Protein AF-A0AA90CR75-F1 (afdb_monomer_lite)

Foldseek 3Di:
DDDVVVVVVVVVVVVVVVVVVVVLQDKDKDKAKDFKKWWFFFPPAPCFQVNVLVLVCVLVVVVVWDWDCPVPVQKIKTKHFPDDDPFKTKMKIWMWGPDVDRDTIMIIIMIIIIGSDDNVPPDSDDDDVSVVVSQVVCVVVSGTHIDGDD

Structure (mmCIF, N/CA/C/O backbone):
data_AF-A0AA90CR75-F1
#
_entry.id   AF-A0AA90CR75-F1
#
loop_
_atom_site.group_PDB
_atom_site.id
_atom_site.type_symbol
_atom_site.label_atom_id
_atom_site.label_alt_id
_atom_site.label_comp_id
_atom_site.label_asym_id
_atom_site.label_entity_id
_atom_site.label_seq_id
_atom_site.pdbx_PDB_ins_code
_atom_site.Cartn_x
_atom_site.Cartn_y
_atom_site.Cartn_z
_atom_site.occupancy
_atom_site.B_iso_or_equiv
_atom_site.auth_seq_id
_atom_site.auth_comp_id
_atom_site.auth_asym_id
_atom_site.auth_atom_id
_atom_site.pdbx_PDB_model_num
ATOM 1 N N . MET A 1 1 ? 49.129 21.482 -39.270 1.00 52.12 1 MET A N 1
ATOM 2 C CA . MET A 1 1 ? 47.817 21.792 -38.671 1.00 52.12 1 MET A CA 1
ATOM 3 C C . MET A 1 1 ? 46.953 20.544 -38.793 1.00 52.12 1 MET A C 1
ATOM 5 O O . MET A 1 1 ? 46.278 20.472 -39.796 1.00 52.12 1 MET A O 1
ATOM 9 N N . ASP A 1 2 ? 47.030 19.538 -37.895 1.00 58.25 2 ASP A N 1
ATOM 10 C CA . ASP A 1 2 ? 45.968 18.493 -37.875 1.00 58.25 2 ASP A CA 1
ATOM 11 C C . ASP A 1 2 ? 45.982 17.419 -36.769 1.00 58.25 2 ASP A C 1
ATOM 13 O O . ASP A 1 2 ? 44.997 16.708 -36.607 1.00 58.25 2 ASP A O 1
ATOM 17 N N . THR A 1 3 ? 47.029 17.254 -35.962 1.00 54.31 3 THR A N 1
ATOM 18 C CA . THR A 1 3 ? 47.043 16.166 -34.958 1.00 54.31 3 THR A CA 1
ATOM 19 C C . THR A 1 3 ? 46.158 16.465 -33.743 1.00 54.31 3 THR A C 1
ATOM 21 O O . THR A 1 3 ? 45.405 15.600 -33.302 1.00 54.31 3 THR A O 1
ATOM 24 N N . THR A 1 4 ? 46.157 17.708 -33.250 1.00 56.41 4 THR A N 1
ATOM 25 C CA . THR A 1 4 ? 45.375 18.128 -32.070 1.00 56.41 4 THR A CA 1
ATOM 26 C C . THR A 1 4 ? 43.863 18.148 -32.331 1.00 56.41 4 THR A C 1
ATOM 28 O O . THR A 1 4 ? 43.081 17.751 -31.472 1.00 56.41 4 THR A O 1
ATOM 31 N N . LYS A 1 5 ? 43.428 18.543 -33.540 1.00 57.12 5 LYS A N 1
ATOM 32 C CA . LYS A 1 5 ? 42.005 18.504 -33.937 1.00 57.12 5 LYS A CA 1
ATOM 33 C C . LYS A 1 5 ? 41.486 17.069 -34.047 1.00 57.12 5 LYS A C 1
ATOM 35 O O . LYS A 1 5 ? 40.370 16.787 -33.613 1.00 57.12 5 LYS A O 1
ATOM 40 N N . ARG A 1 6 ? 42.304 16.159 -34.584 1.00 56.22 6 ARG A N 1
ATOM 41 C CA . ARG A 1 6 ? 41.964 14.737 -34.715 1.00 56.22 6 ARG A CA 1
ATOM 42 C C . ARG A 1 6 ? 41.882 14.052 -33.350 1.00 56.22 6 ARG A C 1
ATOM 44 O O . ARG A 1 6 ? 40.928 13.319 -33.116 1.00 56.22 6 ARG A O 1
ATOM 51 N N . LEU A 1 7 ? 42.807 14.360 -32.435 1.00 60.62 7 LEU A N 1
ATOM 52 C CA . LEU A 1 7 ? 42.790 13.852 -31.058 1.00 60.62 7 LEU A CA 1
ATOM 53 C C . LEU A 1 7 ? 41.541 14.328 -30.298 1.00 60.62 7 LEU A C 1
ATOM 55 O O . LEU A 1 7 ? 40.819 13.511 -29.735 1.00 60.62 7 LEU A O 1
ATOM 59 N N . ASN A 1 8 ? 41.222 15.626 -30.371 1.00 62.88 8 ASN A N 1
ATOM 60 C CA . ASN A 1 8 ? 40.026 16.190 -29.735 1.00 62.88 8 ASN A CA 1
ATOM 61 C C . ASN A 1 8 ? 38.728 15.606 -30.313 1.00 62.88 8 ASN A C 1
ATOM 63 O O . ASN A 1 8 ? 37.783 15.358 -29.571 1.00 62.88 8 ASN A O 1
ATOM 67 N N . SER A 1 9 ? 38.680 15.339 -31.623 1.00 64.06 9 SER A N 1
ATOM 68 C CA . SER A 1 9 ? 37.527 14.694 -32.263 1.00 64.06 9 SER A CA 1
ATOM 69 C C . SER A 1 9 ? 37.344 13.240 -31.811 1.00 64.06 9 SER A C 1
ATOM 71 O O . SER A 1 9 ? 36.214 12.814 -31.580 1.00 64.06 9 SER A O 1
ATOM 73 N N . VAL A 1 10 ? 38.434 12.483 -31.638 1.00 68.00 10 VAL A N 1
ATOM 74 C CA . VAL A 1 10 ? 38.391 11.101 -31.128 1.00 68.00 10 VAL A CA 1
ATOM 75 C C . VAL A 1 10 ? 37.945 11.069 -29.666 1.00 68.00 10 VAL A C 1
ATOM 77 O O . VAL A 1 10 ? 37.068 10.280 -29.325 1.00 68.00 10 VAL A O 1
ATOM 80 N N . VAL A 1 11 ? 38.471 11.965 -28.825 1.00 68.12 11 VAL A N 1
ATOM 81 C CA . VAL A 1 11 ? 38.060 12.098 -27.415 1.00 68.12 11 VAL A CA 1
ATOM 82 C C . VAL A 1 11 ? 36.587 12.494 -27.306 1.00 68.12 11 VAL A C 1
ATOM 84 O O . VAL A 1 11 ? 35.854 11.914 -26.510 1.00 68.12 11 VAL A O 1
ATOM 87 N N . TYR A 1 12 ? 36.116 13.419 -28.147 1.00 73.75 12 TYR A N 1
ATOM 88 C CA . TYR A 1 12 ? 34.707 13.813 -28.170 1.00 73.75 12 TYR A CA 1
ATOM 89 C C . TYR A 1 12 ? 33.796 12.650 -28.585 1.00 73.75 12 TYR A C 1
ATOM 91 O O . TYR A 1 12 ? 32.790 12.398 -27.931 1.00 73.75 12 TYR A O 1
ATOM 99 N N . LYS A 1 13 ? 34.167 11.885 -29.621 1.00 74.19 13 LYS A N 1
ATOM 100 C CA . LYS A 1 13 ? 33.413 10.695 -30.051 1.00 74.19 13 LYS A CA 1
ATOM 101 C C . LYS A 1 13 ? 33.380 9.601 -28.984 1.00 74.19 13 LYS A C 1
ATOM 103 O O . LYS A 1 13 ? 32.334 8.990 -28.790 1.00 74.19 13 LYS A O 1
ATOM 108 N N . LEU A 1 14 ? 34.495 9.374 -28.288 1.00 76.00 14 LEU A N 1
ATOM 109 C CA . LEU A 1 14 ? 34.570 8.408 -27.193 1.00 76.00 14 LEU A CA 1
ATOM 110 C C . LEU A 1 14 ? 33.689 8.845 -26.015 1.00 76.00 14 LEU A C 1
ATOM 112 O O . LEU A 1 14 ? 32.911 8.043 -25.516 1.00 76.00 14 LEU A O 1
ATOM 116 N N . ASN A 1 15 ? 33.735 10.123 -25.632 1.00 74.50 15 ASN A N 1
ATOM 117 C CA . ASN A 1 15 ? 32.884 10.666 -24.573 1.00 74.50 15 ASN A CA 1
ATOM 118 C C . ASN A 1 15 ? 31.397 10.594 -24.934 1.00 74.50 15 ASN A C 1
ATOM 120 O O . ASN A 1 15 ? 30.591 10.210 -24.095 1.00 74.50 15 ASN A O 1
ATOM 124 N N . VAL A 1 16 ? 31.026 10.901 -26.180 1.00 78.94 16 VAL A N 1
ATOM 125 C CA . VAL A 1 16 ? 29.640 10.762 -26.654 1.00 78.94 16 VAL A CA 1
ATOM 126 C C . VAL A 1 16 ? 29.189 9.301 -26.598 1.00 78.94 16 VAL A C 1
ATOM 128 O O . VAL A 1 16 ? 28.094 9.033 -26.117 1.00 78.94 16 VAL A O 1
ATOM 131 N N . LEU A 1 17 ? 30.030 8.351 -27.021 1.00 79.81 17 LEU A N 1
ATOM 132 C CA . LEU A 1 17 ? 29.717 6.921 -26.946 1.00 79.81 17 LEU A CA 1
ATOM 133 C C . LEU A 1 17 ? 29.558 6.445 -25.493 1.00 79.81 17 LEU A C 1
ATOM 135 O O . LEU A 1 17 ? 28.638 5.687 -25.198 1.00 79.81 17 LEU A O 1
ATOM 139 N N . VAL A 1 18 ? 30.423 6.903 -24.584 1.00 78.50 18 VAL A N 1
ATOM 140 C CA . VAL A 1 18 ? 30.359 6.571 -23.152 1.00 78.50 18 VAL A CA 1
ATOM 141 C C . VAL A 1 18 ? 29.094 7.144 -22.516 1.00 78.50 18 VAL A C 1
ATOM 143 O O . VAL A 1 18 ? 28.385 6.416 -21.831 1.00 78.50 18 VAL A O 1
ATOM 146 N N . VAL A 1 19 ? 28.758 8.407 -22.789 1.00 77.75 19 VAL A N 1
ATOM 147 C CA . VAL A 1 19 ? 27.521 9.036 -22.296 1.00 77.75 19 VAL A CA 1
ATOM 148 C C . VAL A 1 19 ? 26.285 8.322 -22.846 1.00 77.75 19 VAL A C 1
ATOM 150 O O . VAL A 1 19 ? 25.366 8.033 -22.086 1.00 77.75 19 VAL A O 1
ATOM 153 N N . LEU A 1 20 ? 26.276 7.967 -24.134 1.00 71.94 20 LEU A N 1
ATOM 154 C CA . LEU A 1 20 ? 25.172 7.221 -24.740 1.00 71.94 20 LEU A CA 1
ATOM 155 C C . LEU A 1 20 ? 25.036 5.818 -24.129 1.00 71.94 20 LEU A C 1
ATOM 157 O O . LEU A 1 20 ? 23.928 5.371 -23.862 1.00 71.94 20 LEU A O 1
ATOM 161 N N . SER A 1 21 ? 26.157 5.149 -23.847 1.00 68.94 21 SER A N 1
ATOM 162 C CA . SER A 1 21 ? 26.167 3.837 -23.190 1.00 68.94 21 SER A CA 1
ATOM 163 C C . SER A 1 21 ? 25.659 3.922 -21.749 1.00 68.94 21 SER A C 1
ATOM 165 O O . SER A 1 21 ? 24.888 3.070 -21.331 1.00 68.94 21 SER A O 1
ATOM 167 N N . LEU A 1 22 ? 26.027 4.965 -20.998 1.00 69.75 22 LEU A N 1
ATOM 168 C CA . LEU A 1 22 ? 25.538 5.192 -19.632 1.00 69.75 22 LEU A CA 1
ATOM 169 C C . LEU A 1 22 ? 24.030 5.470 -19.594 1.00 69.75 22 LEU A C 1
ATOM 171 O O . LEU A 1 22 ? 23.353 4.990 -18.691 1.00 69.75 22 LEU A O 1
ATOM 175 N N . LEU A 1 23 ? 23.495 6.186 -20.588 1.00 66.56 23 LEU A N 1
ATOM 176 C CA . LEU A 1 23 ? 22.052 6.421 -20.719 1.00 66.56 23 LEU A CA 1
ATOM 177 C C . LEU A 1 23 ? 21.266 5.128 -20.984 1.00 66.56 23 LEU A C 1
ATOM 179 O O . LEU A 1 23 ? 20.141 5.005 -20.517 1.00 66.56 23 LEU A O 1
ATOM 183 N N . LEU A 1 24 ? 21.858 4.152 -21.681 1.00 63.75 24 LEU A N 1
ATOM 184 C CA . LEU A 1 24 ? 21.237 2.842 -21.930 1.00 63.75 24 LEU A CA 1
ATOM 185 C C . LEU A 1 24 ? 21.257 1.915 -20.704 1.00 63.75 24 LEU A C 1
ATOM 187 O O . LEU A 1 24 ? 20.487 0.961 -20.651 1.00 63.75 24 LEU A O 1
ATOM 191 N N . MET A 1 25 ? 22.127 2.189 -19.729 1.00 62.22 25 MET A N 1
ATOM 192 C CA . MET A 1 25 ? 22.224 1.433 -18.473 1.00 62.22 25 MET A CA 1
ATOM 193 C C . MET A 1 25 ? 21.477 2.118 -17.319 1.00 62.22 25 MET A C 1
ATOM 195 O O . MET A 1 25 ? 21.502 1.621 -16.193 1.00 62.22 25 MET A O 1
ATOM 199 N N . ALA A 1 26 ? 20.836 3.264 -17.567 1.00 68.06 26 ALA A N 1
ATOM 200 C CA . ALA A 1 26 ? 19.992 3.915 -16.579 1.00 68.06 26 ALA A CA 1
ATOM 201 C C . ALA A 1 26 ? 18.697 3.103 -16.418 1.00 68.06 26 ALA A C 1
ATOM 203 O O . ALA A 1 26 ? 17.918 2.966 -17.360 1.00 68.06 26 ALA A O 1
ATOM 204 N N . GLY A 1 27 ? 18.479 2.547 -15.225 1.00 71.75 27 GLY A N 1
ATOM 205 C CA . GLY A 1 27 ? 17.224 1.880 -14.892 1.00 71.75 27 GLY A CA 1
ATOM 206 C C . GLY A 1 27 ? 16.045 2.853 -14.961 1.00 71.75 27 GLY A C 1
ATOM 207 O O . GLY A 1 27 ? 16.147 4.008 -14.551 1.00 71.75 27 GLY A O 1
ATOM 208 N N . CYS A 1 28 ? 14.921 2.381 -15.481 1.00 81.94 28 CYS A N 1
ATOM 209 C CA . CYS A 1 28 ? 13.631 3.043 -15.415 1.00 81.94 28 CYS A CA 1
ATOM 210 C C . CYS A 1 28 ? 12.921 2.645 -14.114 1.00 81.94 28 CYS A C 1
ATOM 212 O O . CYS A 1 28 ? 12.924 1.475 -13.730 1.00 81.94 28 CYS A O 1
ATOM 214 N N . THR A 1 29 ? 12.265 3.611 -13.470 1.00 87.06 29 THR A N 1
ATOM 215 C CA . THR A 1 29 ? 11.304 3.356 -12.390 1.00 87.06 29 THR A CA 1
ATOM 216 C C . THR A 1 29 ? 9.918 3.721 -12.893 1.00 87.06 29 THR A C 1
ATOM 218 O O . THR A 1 29 ? 9.632 4.890 -13.150 1.00 87.06 29 THR A O 1
ATOM 221 N N . ASN A 1 30 ? 9.049 2.724 -13.019 1.00 88.81 30 ASN A N 1
ATOM 222 C CA . ASN A 1 30 ? 7.663 2.902 -13.429 1.00 88.81 30 ASN A CA 1
ATOM 223 C C . ASN A 1 30 ? 6.737 2.647 -12.240 1.00 88.81 30 ASN A C 1
ATOM 225 O O . ASN A 1 30 ? 6.917 1.689 -11.490 1.00 88.81 30 ASN A O 1
ATOM 229 N N . ILE A 1 31 ? 5.749 3.523 -12.050 1.00 91.81 31 ILE A N 1
ATOM 230 C CA . ILE A 1 31 ? 4.819 3.449 -10.921 1.00 91.81 31 ILE A CA 1
ATOM 231 C C . ILE A 1 31 ? 3.392 3.441 -11.457 1.00 91.81 31 ILE A C 1
ATOM 233 O O . ILE A 1 31 ? 2.944 4.415 -12.059 1.00 91.81 31 ILE A O 1
ATOM 237 N N . ALA A 1 32 ? 2.659 2.368 -11.171 1.00 93.62 32 ALA A N 1
ATOM 238 C CA . ALA A 1 32 ? 1.226 2.262 -11.432 1.00 93.62 32 ALA A CA 1
ATOM 239 C C . ALA A 1 32 ? 0.466 2.267 -10.102 1.00 93.62 32 ALA A C 1
ATOM 241 O O . ALA A 1 32 ? 0.869 1.593 -9.155 1.00 93.62 32 ALA A O 1
ATOM 242 N N . LYS A 1 33 ? -0.624 3.029 -9.998 1.00 93.81 33 LYS A N 1
ATOM 243 C CA . LYS A 1 33 ? -1.423 3.145 -8.766 1.00 93.81 33 LYS A CA 1
ATOM 244 C C . LYS A 1 33 ? -2.771 2.456 -8.938 1.00 93.81 33 LYS A C 1
ATOM 246 O O . LYS A 1 33 ? -3.381 2.569 -9.994 1.00 93.81 33 LYS A O 1
ATOM 251 N N . ASP A 1 34 ? -3.235 1.796 -7.883 1.00 94.69 34 ASP A N 1
ATOM 252 C CA . ASP A 1 34 ? -4.645 1.410 -7.760 1.00 94.69 34 ASP A CA 1
ATOM 253 C C . ASP A 1 34 ? -5.454 2.600 -7.221 1.00 94.69 34 ASP A C 1
ATOM 255 O O . ASP A 1 34 ? -4.905 3.608 -6.760 1.00 94.69 34 ASP A O 1
ATOM 259 N N . ALA A 1 35 ? -6.775 2.468 -7.232 1.00 93.44 35 ALA A N 1
ATOM 260 C CA . ALA A 1 35 ? -7.665 3.451 -6.657 1.00 93.44 35 ALA A CA 1
ATOM 261 C C . ALA A 1 35 ? -7.408 3.659 -5.155 1.00 93.44 35 ALA A C 1
ATOM 263 O O . ALA A 1 35 ? -7.372 2.718 -4.352 1.00 93.44 35 ALA A O 1
ATOM 264 N N . ALA A 1 36 ? -7.264 4.927 -4.773 1.00 94.12 36 ALA A N 1
ATOM 265 C CA . ALA A 1 36 ? -7.074 5.319 -3.387 1.00 94.12 36 ALA A CA 1
ATOM 266 C C . ALA A 1 36 ? -8.368 5.145 -2.582 1.00 94.12 36 ALA A C 1
ATOM 268 O O . ALA A 1 36 ? -9.481 5.367 -3.071 1.00 94.12 36 ALA A O 1
ATOM 269 N N . ARG A 1 37 ? -8.213 4.750 -1.321 1.00 95.25 37 ARG A N 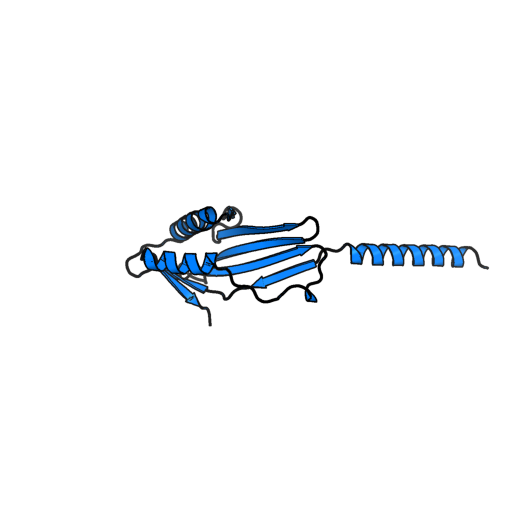1
ATOM 270 C CA . ARG A 1 37 ? -9.313 4.478 -0.394 1.00 95.25 37 ARG A CA 1
ATOM 271 C C . ARG A 1 37 ? -9.088 5.238 0.909 1.00 95.25 37 ARG A C 1
ATOM 273 O O . ARG A 1 37 ? -7.977 5.636 1.233 1.00 95.25 37 ARG A O 1
ATOM 280 N N . THR A 1 38 ? -10.154 5.427 1.667 1.00 94.19 38 THR A N 1
ATOM 281 C CA . THR A 1 38 ? -10.137 5.962 3.030 1.00 94.19 38 THR A CA 1
ATOM 282 C C . THR A 1 38 ? -10.708 4.928 3.980 1.00 94.19 38 THR A C 1
ATOM 284 O O . THR A 1 38 ? -11.753 4.341 3.699 1.00 94.19 38 THR A O 1
ATOM 287 N N . ILE A 1 39 ? -10.035 4.708 5.100 1.00 93.88 39 ILE A N 1
ATOM 288 C CA . ILE A 1 39 ? -10.433 3.761 6.135 1.00 93.88 39 ILE A CA 1
ATOM 289 C C . ILE A 1 39 ? -11.188 4.529 7.215 1.00 93.88 39 ILE A C 1
ATOM 291 O O . ILE A 1 39 ? -10.628 5.410 7.871 1.00 93.88 39 ILE A O 1
ATOM 295 N N . HIS A 1 40 ? -12.461 4.185 7.383 1.00 91.62 40 HIS A N 1
ATOM 296 C CA . HIS A 1 40 ? -13.333 4.753 8.401 1.00 91.62 40 HIS A CA 1
ATOM 297 C C . HIS A 1 40 ? -13.541 3.727 9.518 1.00 91.62 40 HIS A C 1
ATOM 299 O O . HIS A 1 40 ? -13.943 2.603 9.204 1.00 91.62 40 HIS A O 1
ATOM 305 N N . PRO A 1 41 ? -13.309 4.084 10.790 1.00 89.81 41 PRO A N 1
ATOM 306 C CA . PRO A 1 41 ? -13.579 3.187 11.907 1.00 89.81 41 PRO A CA 1
ATOM 307 C C . PRO A 1 41 ? -15.081 2.896 12.013 1.00 89.81 41 PRO A C 1
ATOM 309 O O . PRO A 1 41 ? -15.917 3.743 11.681 1.00 89.81 41 PRO A O 1
ATOM 312 N N . ALA A 1 42 ? -15.439 1.698 12.474 1.00 88.19 42 ALA A N 1
ATOM 313 C CA . ALA A 1 42 ? -16.828 1.383 12.791 1.00 88.19 42 ALA A CA 1
ATOM 314 C C . ALA A 1 42 ? -17.274 2.171 14.033 1.00 88.19 42 ALA A C 1
ATOM 316 O O . ALA A 1 42 ? -16.478 2.386 14.947 1.00 88.19 42 ALA A O 1
ATOM 317 N N . SER A 1 43 ? -18.551 2.562 14.104 1.00 80.75 43 SER A N 1
ATOM 318 C CA . SER A 1 43 ? -19.087 3.395 15.197 1.00 80.75 43 SER A CA 1
ATOM 319 C C . SER A 1 43 ? -18.945 2.771 16.591 1.00 80.75 43 SER A C 1
ATOM 321 O O . SER A 1 43 ? -18.906 3.494 17.580 1.00 80.75 43 SER A O 1
ATOM 323 N N . SER A 1 44 ? -18.869 1.441 16.675 1.00 74.81 44 SER A N 1
ATOM 324 C CA . SER A 1 44 ? -18.649 0.680 17.911 1.00 74.81 44 SER A CA 1
ATOM 325 C C . SER A 1 44 ? -17.180 0.324 18.166 1.00 74.81 44 SER A C 1
ATOM 327 O O . SER A 1 44 ? -16.875 -0.253 19.206 1.00 74.81 44 SER A O 1
ATOM 329 N N . SER A 1 45 ? -16.277 0.611 17.224 1.00 71.19 45 SER A N 1
ATOM 330 C CA . SER A 1 45 ? -14.859 0.260 17.326 1.00 71.19 45 SER A CA 1
ATOM 331 C C . SER A 1 45 ? -14.038 1.446 17.828 1.00 71.19 45 SER A C 1
ATOM 333 O O . SER A 1 45 ? -14.157 2.560 17.318 1.00 71.19 45 SER A O 1
ATOM 335 N N . SER A 1 46 ? -13.140 1.198 18.779 1.00 68.81 46 SER A N 1
ATOM 336 C CA . SER A 1 46 ? -12.060 2.123 19.125 1.00 68.81 46 SER A CA 1
ATOM 337 C C . SER A 1 46 ? -10.821 1.803 18.289 1.00 68.81 46 SER A C 1
ATOM 339 O O . SER A 1 46 ? -9.747 1.553 18.838 1.00 68.81 46 SER A O 1
ATOM 341 N N . LEU A 1 47 ? -10.964 1.718 16.963 1.00 78.75 47 LEU A N 1
ATOM 342 C CA . LEU A 1 47 ? -9.805 1.526 16.102 1.00 78.75 47 LEU A CA 1
ATOM 343 C C . LEU A 1 47 ? -8.889 2.733 16.338 1.00 78.75 47 LEU A C 1
ATOM 345 O O . LEU A 1 47 ? -9.281 3.865 16.076 1.00 78.75 47 LEU A O 1
ATOM 349 N N . THR A 1 48 ? -7.703 2.528 16.901 1.00 86.81 48 THR A N 1
ATOM 350 C CA . THR A 1 48 ? -6.645 3.547 17.015 1.00 86.81 48 THR A CA 1
ATOM 351 C C . THR A 1 48 ? -5.648 3.363 15.874 1.00 86.81 48 THR A C 1
ATOM 353 O O . THR A 1 48 ? -5.618 2.286 15.280 1.00 86.81 48 THR A O 1
ATOM 356 N N . THR A 1 49 ? -4.835 4.375 15.554 1.00 88.00 49 THR A N 1
ATOM 357 C CA . THR A 1 49 ? -3.805 4.253 14.504 1.00 88.00 49 THR A CA 1
ATOM 358 C C . THR A 1 49 ? -2.898 3.048 14.754 1.00 88.00 49 THR A C 1
ATOM 360 O O . THR A 1 49 ? -2.683 2.253 13.843 1.00 88.00 49 THR A O 1
ATOM 363 N N . ASP A 1 50 ? -2.476 2.828 16.003 1.00 89.00 50 ASP A N 1
ATOM 364 C CA . ASP A 1 50 ? -1.663 1.665 16.385 1.00 89.00 50 ASP A CA 1
ATOM 365 C C . ASP A 1 50 ? -2.383 0.338 16.124 1.00 89.00 50 ASP A C 1
ATOM 367 O O . ASP A 1 50 ? -1.796 -0.614 15.609 1.00 89.00 50 ASP A O 1
ATOM 371 N N . THR A 1 51 ? -3.679 0.274 16.441 1.00 90.69 51 THR A N 1
ATOM 372 C CA . THR A 1 51 ? -4.482 -0.936 16.227 1.00 90.69 51 THR A CA 1
ATOM 373 C C . THR A 1 51 ? -4.699 -1.173 14.736 1.00 90.69 51 THR A C 1
ATOM 375 O O . THR A 1 51 ? -4.559 -2.299 14.269 1.00 90.69 51 THR A O 1
ATOM 378 N N . LEU A 1 52 ? -4.976 -0.116 13.966 1.00 92.38 52 LEU A N 1
ATOM 379 C CA . LEU A 1 52 ? -5.072 -0.182 12.511 1.00 92.38 52 LEU A CA 1
ATOM 380 C C . LEU A 1 52 ? -3.758 -0.679 11.903 1.00 92.38 52 LEU A C 1
ATOM 382 O O . LEU A 1 52 ? -3.786 -1.566 11.051 1.00 92.38 52 LEU A O 1
ATOM 386 N N . PHE A 1 53 ? -2.615 -0.148 12.334 1.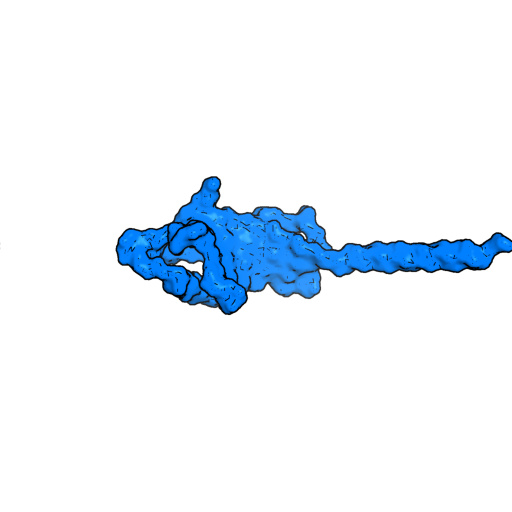00 94.12 53 PHE A N 1
ATOM 387 C CA . PHE A 1 53 ? -1.312 -0.546 11.808 1.00 94.12 53 PHE A CA 1
ATOM 388 C C . PHE A 1 53 ? -0.955 -1.978 12.187 1.00 94.12 53 PHE A C 1
ATOM 390 O O . PHE A 1 53 ? -0.466 -2.717 11.335 1.00 94.12 53 PHE A O 1
ATOM 397 N N . SER A 1 54 ? -1.260 -2.393 13.416 1.00 94.12 54 SER A N 1
ATOM 398 C CA . SER A 1 54 ? -1.078 -3.771 13.871 1.00 94.12 54 SER A CA 1
ATOM 399 C C . SER A 1 54 ? -1.918 -4.748 13.042 1.00 94.12 54 SER A C 1
ATOM 401 O O . SER A 1 54 ? -1.369 -5.652 12.415 1.00 94.12 54 SER A O 1
ATOM 403 N N . VAL A 1 55 ? -3.227 -4.497 12.922 1.00 95.12 55 VAL A N 1
ATOM 404 C CA . VAL A 1 55 ? -4.159 -5.337 12.148 1.00 95.12 55 VAL A CA 1
ATOM 405 C C . VAL A 1 55 ? -3.777 -5.385 10.668 1.00 95.12 55 VAL A C 1
ATOM 407 O O . VAL A 1 55 ? -3.810 -6.445 10.041 1.00 95.12 55 VAL A O 1
ATOM 410 N N . THR A 1 56 ? -3.389 -4.244 10.095 1.00 96.31 56 THR A N 1
ATOM 411 C CA . THR A 1 56 ? -2.925 -4.179 8.704 1.00 96.31 56 THR A CA 1
ATOM 412 C C . THR A 1 56 ? -1.649 -4.993 8.521 1.00 96.31 56 THR A C 1
ATOM 414 O O . THR A 1 56 ? -1.547 -5.767 7.569 1.00 96.31 56 THR A O 1
ATOM 417 N N . SER A 1 57 ? -0.684 -4.830 9.431 1.00 96.88 57 SER A N 1
ATOM 418 C CA . SER A 1 57 ? 0.594 -5.536 9.373 1.00 96.88 57 SER A CA 1
ATOM 419 C C . SER A 1 57 ? 0.395 -7.038 9.493 1.00 96.88 57 SER A C 1
ATOM 421 O O . SER A 1 57 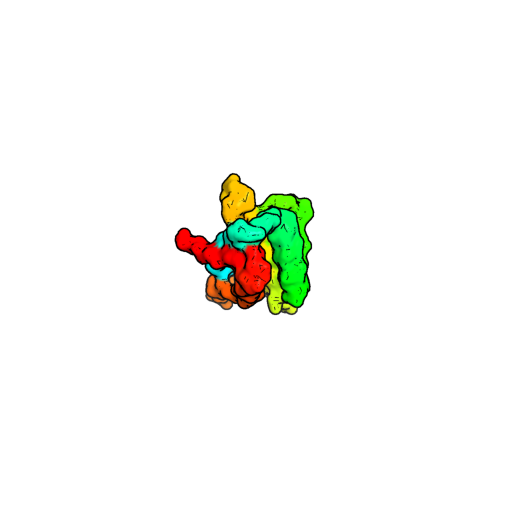? 0.975 -7.776 8.706 1.00 96.88 57 SER A O 1
ATOM 423 N N . GLU A 1 58 ? -0.457 -7.495 10.409 1.00 97.38 58 GLU A N 1
ATOM 424 C CA . GLU A 1 58 ? -0.800 -8.909 10.567 1.00 97.38 58 GLU A CA 1
ATOM 425 C C . GLU A 1 58 ? -1.434 -9.475 9.288 1.00 97.38 58 GLU A C 1
ATOM 427 O O . GLU A 1 58 ? -0.941 -10.460 8.729 1.00 97.38 58 GLU A O 1
ATOM 432 N N . PHE A 1 59 ? -2.471 -8.809 8.767 1.00 97.88 59 PHE A N 1
ATOM 433 C CA . PHE A 1 59 ? -3.174 -9.255 7.565 1.00 97.88 59 PHE A CA 1
ATOM 434 C C . PHE A 1 59 ? -2.241 -9.328 6.348 1.00 97.88 59 PHE A C 1
ATOM 436 O O . PHE A 1 59 ? -2.195 -10.344 5.650 1.00 97.88 59 PHE A O 1
ATOM 443 N N . LEU A 1 60 ? -1.485 -8.257 6.082 1.00 97.94 60 LEU A N 1
ATOM 444 C CA . LEU A 1 60 ? -0.609 -8.173 4.914 1.00 97.94 60 LEU A CA 1
ATOM 445 C C . LEU A 1 60 ? 0.639 -9.050 5.065 1.00 97.94 60 LEU A C 1
ATOM 447 O O . LEU A 1 60 ? 1.065 -9.652 4.079 1.00 97.94 60 LEU A O 1
ATOM 451 N N . SER A 1 61 ? 1.180 -9.229 6.271 1.00 97.62 61 SER A N 1
ATOM 452 C CA . SER A 1 61 ? 2.261 -10.201 6.504 1.00 97.62 61 SER A CA 1
ATOM 453 C C . SER A 1 61 ? 1.800 -11.624 6.193 1.00 97.62 61 SER A C 1
ATOM 455 O O . SER A 1 61 ? 2.525 -12.375 5.542 1.00 97.62 61 SER A O 1
ATOM 457 N N . GLY A 1 62 ? 0.547 -11.968 6.518 1.00 97.31 62 GLY A N 1
ATOM 458 C CA . GLY A 1 62 ? -0.083 -13.225 6.094 1.00 97.31 62 GLY A CA 1
ATOM 459 C C . GLY A 1 62 ? -0.222 -13.384 4.571 1.00 97.31 62 GLY A C 1
ATOM 460 O O . GLY A 1 62 ? -0.416 -14.493 4.075 1.00 97.31 62 GLY A O 1
ATOM 461 N N . LYS A 1 63 ? -0.092 -12.292 3.806 1.00 96.94 63 LYS A N 1
ATOM 462 C CA . LYS A 1 63 ? -0.034 -12.277 2.334 1.00 96.94 63 LYS A CA 1
ATOM 463 C C . LYS A 1 63 ? 1.391 -12.156 1.783 1.00 96.94 63 LYS A C 1
ATOM 465 O O . LYS A 1 63 ? 1.543 -12.070 0.563 1.00 96.94 63 LYS A O 1
ATOM 470 N N . GLY A 1 64 ? 2.414 -12.165 2.637 1.00 96.50 64 GLY A N 1
ATOM 471 C CA . GLY A 1 64 ? 3.824 -12.065 2.255 1.00 96.50 64 GLY A CA 1
ATOM 472 C C . GLY A 1 64 ? 4.350 -10.637 2.102 1.00 96.50 64 GLY A C 1
ATOM 473 O O . GLY A 1 64 ? 5.379 -10.450 1.460 1.00 96.50 64 GLY A O 1
ATOM 474 N N . TYR A 1 65 ? 3.659 -9.629 2.643 1.00 97.44 65 TYR A N 1
ATOM 475 C CA . TYR A 1 65 ? 4.211 -8.277 2.720 1.00 97.44 65 TYR A CA 1
ATOM 476 C C . TYR A 1 65 ? 5.142 -8.131 3.925 1.00 97.44 65 TYR A C 1
ATOM 478 O O . TYR A 1 65 ? 4.904 -8.699 4.986 1.00 97.44 65 TYR A O 1
ATOM 486 N N . GLN A 1 66 ? 6.165 -7.302 3.778 1.00 97.31 66 GLN A N 1
ATOM 487 C CA . GLN A 1 66 ? 7.003 -6.814 4.861 1.00 97.31 66 GLN A CA 1
ATOM 488 C C . GLN A 1 66 ? 6.539 -5.407 5.220 1.00 97.31 66 GLN A C 1
ATOM 490 O O . GLN A 1 66 ? 6.580 -4.507 4.382 1.00 97.31 66 GLN A O 1
ATOM 495 N N . CYS A 1 67 ? 6.063 -5.225 6.447 1.00 96.56 67 CYS A N 1
ATOM 496 C CA . CYS A 1 67 ? 5.535 -3.954 6.924 1.00 96.56 67 CYS A CA 1
ATOM 497 C C . CYS A 1 67 ? 6.534 -3.246 7.842 1.00 96.56 67 CYS A C 1
ATOM 499 O O . CYS A 1 67 ? 7.137 -3.868 8.715 1.00 96.56 67 CYS A O 1
ATOM 501 N N . ASP A 1 68 ? 6.689 -1.939 7.652 1.00 93.31 68 ASP A N 1
ATOM 502 C CA . ASP A 1 68 ? 7.532 -1.072 8.462 1.00 93.31 68 ASP A CA 1
ATOM 503 C C . ASP A 1 68 ? 6.835 0.270 8.716 1.00 93.31 68 ASP A C 1
ATOM 505 O O . ASP A 1 68 ? 6.288 0.896 7.806 1.00 93.31 68 ASP A O 1
ATOM 509 N N . SER A 1 69 ? 6.883 0.707 9.970 1.00 87.8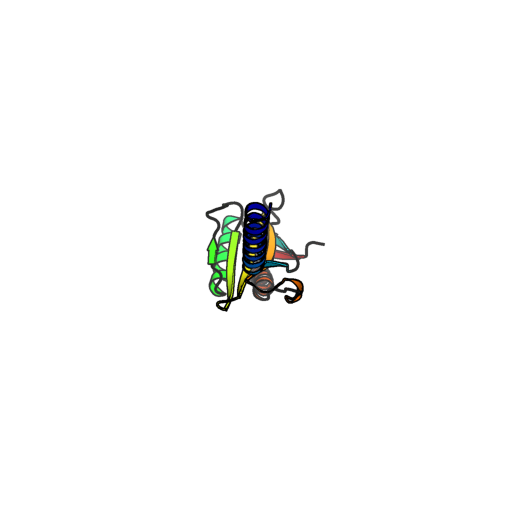1 69 SER A N 1
ATOM 510 C CA . SER A 1 69 ? 6.469 2.037 10.436 1.00 87.81 69 SER A CA 1
ATOM 511 C C . SER A 1 69 ? 7.581 2.732 11.232 1.00 87.81 69 SER A C 1
ATOM 513 O O . SER A 1 69 ? 7.372 3.793 11.812 1.00 87.81 69 SER A O 1
ATOM 515 N N . ARG A 1 70 ? 8.797 2.162 11.280 1.00 83.19 70 ARG A N 1
ATOM 516 C CA . ARG A 1 70 ? 9.916 2.731 12.055 1.00 83.19 70 ARG A CA 1
ATOM 517 C C . ARG A 1 70 ? 10.447 4.033 11.464 1.00 83.19 70 ARG A C 1
ATOM 519 O O . ARG A 1 70 ? 10.946 4.870 12.208 1.00 83.19 70 ARG A O 1
ATOM 526 N N . HIS A 1 71 ? 10.361 4.185 10.143 1.00 80.62 71 HIS A N 1
ATOM 527 C CA . HIS A 1 71 ? 10.816 5.386 9.438 1.00 80.62 71 HIS A CA 1
ATOM 528 C C . HIS A 1 71 ? 9.866 6.577 9.627 1.00 80.62 71 HIS A C 1
ATOM 530 O O . HIS A 1 71 ? 10.323 7.713 9.709 1.00 80.62 71 HIS A O 1
ATOM 536 N N . ASP A 1 72 ? 8.563 6.312 9.719 1.00 83.94 72 ASP A N 1
ATOM 537 C CA . ASP A 1 72 ? 7.526 7.305 9.978 1.00 83.94 72 ASP A CA 1
ATOM 538 C C . ASP A 1 72 ? 6.443 6.663 10.857 1.00 83.94 72 ASP A C 1
ATOM 540 O O . ASP A 1 72 ? 5.622 5.909 10.344 1.00 83.94 72 ASP A O 1
ATOM 544 N N . PRO A 1 73 ? 6.402 6.951 12.169 1.00 84.50 73 PRO A N 1
ATOM 545 C CA . PRO A 1 73 ? 5.399 6.373 13.062 1.00 84.50 73 PRO A CA 1
ATOM 546 C C . PRO A 1 73 ? 3.959 6.760 12.708 1.00 84.50 73 PRO A C 1
ATOM 548 O O . PRO A 1 73 ? 3.025 6.105 13.162 1.00 84.50 73 PRO A O 1
ATOM 551 N N . SER A 1 74 ? 3.765 7.824 11.920 1.00 87.38 74 SER A N 1
ATOM 552 C CA . SER A 1 74 ? 2.447 8.255 11.456 1.00 87.38 74 SER A CA 1
ATOM 553 C C . SER A 1 74 ? 1.979 7.504 10.209 1.00 87.38 74 SER A C 1
ATOM 555 O O . SER A 1 74 ? 0.808 7.602 9.851 1.00 87.38 74 SER A O 1
ATOM 557 N N . ALA A 1 75 ? 2.849 6.722 9.567 1.00 92.69 75 ALA A N 1
ATOM 558 C CA . ALA A 1 75 ? 2.524 5.984 8.360 1.00 92.69 75 ALA A CA 1
ATOM 559 C C . ALA A 1 75 ? 2.962 4.518 8.444 1.00 92.69 75 ALA A C 1
ATOM 561 O O . ALA A 1 75 ? 4.049 4.173 8.896 1.00 92.69 75 ALA A O 1
ATOM 562 N N . LEU A 1 76 ? 2.125 3.624 7.931 1.00 95.88 76 LEU A N 1
ATOM 563 C CA . LEU A 1 76 ? 2.504 2.237 7.714 1.00 95.88 76 LEU A CA 1
ATOM 564 C C . LEU A 1 76 ? 2.837 2.037 6.246 1.00 95.88 76 LEU A C 1
ATOM 566 O O . LEU A 1 76 ? 2.022 2.354 5.377 1.00 95.88 76 LEU A O 1
ATOM 570 N N . ARG A 1 77 ? 3.997 1.445 5.965 1.00 97.19 77 ARG A N 1
ATOM 571 C CA . ARG A 1 77 ? 4.380 1.017 4.622 1.00 97.19 77 ARG A CA 1
ATOM 572 C C . ARG A 1 77 ? 4.595 -0.488 4.602 1.00 97.19 77 ARG A C 1
ATOM 574 O O . ARG A 1 77 ? 5.415 -1.001 5.347 1.00 97.19 77 ARG A O 1
ATOM 581 N N . CYS A 1 78 ? 3.906 -1.182 3.707 1.00 97.75 78 CYS A N 1
ATOM 582 C CA . CYS A 1 78 ? 4.053 -2.616 3.489 1.00 97.75 78 CYS A CA 1
ATOM 583 C C . CYS A 1 78 ? 4.494 -2.891 2.051 1.00 97.75 78 CYS A C 1
ATOM 585 O O . CYS A 1 78 ? 3.867 -2.398 1.112 1.00 97.75 78 CYS A O 1
ATOM 587 N N . THR A 1 79 ? 5.544 -3.684 1.860 1.00 96.75 79 THR A N 1
ATOM 588 C CA . THR A 1 79 ? 6.095 -4.022 0.540 1.00 96.75 79 THR A CA 1
ATOM 589 C C . THR A 1 79 ? 6.060 -5.524 0.292 1.00 96.75 79 THR A C 1
ATOM 591 O O . THR A 1 79 ? 6.268 -6.316 1.202 1.00 96.75 79 THR A O 1
ATOM 594 N N . LYS A 1 80 ? 5.775 -5.937 -0.940 1.00 95.75 80 LYS A N 1
ATOM 595 C CA . LYS A 1 80 ? 5.782 -7.341 -1.359 1.00 95.75 80 LYS A CA 1
ATOM 596 C C . LYS A 1 80 ? 6.360 -7.444 -2.753 1.00 95.75 80 LYS A C 1
ATOM 598 O O . LYS A 1 80 ? 5.855 -6.806 -3.674 1.00 95.75 80 LYS A O 1
ATOM 603 N N . GLU A 1 81 ? 7.366 -8.282 -2.921 1.00 93.06 81 GLU A N 1
ATOM 604 C CA . GLU A 1 81 ? 7.866 -8.639 -4.244 1.00 93.06 81 GLU A CA 1
ATOM 605 C C . GLU A 1 81 ? 6.779 -9.418 -4.997 1.00 93.06 81 GLU A C 1
ATOM 607 O O . GLU A 1 81 ? 6.226 -10.403 -4.504 1.00 93.06 81 GLU A O 1
ATOM 612 N N . LEU A 1 82 ? 6.415 -8.937 -6.185 1.00 88.19 82 LEU A N 1
ATOM 613 C CA . LEU A 1 82 ? 5.481 -9.617 -7.083 1.00 88.19 82 LEU A CA 1
ATOM 614 C C . LEU A 1 82 ? 6.231 -10.500 -8.075 1.00 88.19 82 LEU A C 1
ATOM 616 O O . LEU A 1 82 ? 5.742 -11.570 -8.439 1.00 88.19 82 LEU A O 1
ATOM 620 N N . ARG A 1 83 ? 7.390 -10.022 -8.540 1.00 79.56 83 ARG A N 1
ATOM 621 C CA . ARG A 1 83 ? 8.319 -10.732 -9.418 1.00 79.56 83 ARG A CA 1
ATOM 622 C C . ARG A 1 83 ? 9.727 -10.219 -9.161 1.00 79.56 83 ARG A C 1
ATOM 624 O O . ARG A 1 83 ? 9.935 -9.008 -9.157 1.00 79.56 83 ARG A O 1
ATOM 631 N N . ASP A 1 84 ? 10.662 -11.146 -9.039 1.00 63.69 84 ASP A N 1
ATOM 632 C CA . ASP A 1 84 ? 12.089 -10.855 -9.037 1.00 63.69 84 ASP A CA 1
ATOM 633 C C . ASP A 1 84 ? 12.715 -11.530 -10.263 1.00 63.69 84 ASP A C 1
ATOM 635 O O . ASP A 1 84 ? 12.892 -12.749 -10.314 1.00 63.69 84 ASP A O 1
ATOM 639 N N . LEU A 1 85 ? 12.939 -10.746 -11.318 1.00 62.62 85 LEU A N 1
ATOM 640 C CA . LEU A 1 85 ? 13.733 -11.158 -12.469 1.00 62.62 85 LEU A CA 1
ATOM 641 C C . LEU A 1 85 ? 15.008 -10.319 -12.471 1.00 62.62 85 LEU A C 1
ATOM 643 O O . LEU A 1 85 ? 14.964 -9.119 -12.228 1.00 62.62 85 LEU A O 1
ATOM 647 N N . TYR A 1 86 ? 16.134 -10.924 -12.855 1.00 57.56 86 TYR A N 1
ATOM 648 C CA . TYR A 1 86 ? 17.453 -10.270 -12.880 1.00 57.56 86 TYR A CA 1
ATOM 649 C C . TYR A 1 86 ? 17.496 -8.932 -13.656 1.00 57.56 86 TYR A C 1
ATOM 651 O O . TYR A 1 86 ? 18.382 -8.115 -13.435 1.00 57.56 86 TYR A O 1
ATOM 659 N N . ILE A 1 87 ? 16.544 -8.703 -14.567 1.00 68.25 87 ILE A N 1
ATOM 660 C CA . ILE A 1 87 ? 16.438 -7.491 -15.396 1.00 68.25 87 ILE A CA 1
ATOM 661 C C . ILE A 1 87 ? 15.310 -6.532 -14.971 1.00 68.25 87 ILE A C 1
ATOM 663 O O . ILE A 1 87 ? 15.227 -5.431 -15.519 1.00 68.25 87 ILE A O 1
ATOM 667 N N . HIS A 1 88 ? 14.417 -6.964 -14.069 1.00 73.00 88 HIS A N 1
ATOM 668 C CA . HIS A 1 88 ? 13.208 -6.232 -13.687 1.00 73.00 88 HIS A CA 1
ATOM 669 C C . HIS A 1 88 ? 12.661 -6.693 -12.329 1.00 73.00 88 HIS A C 1
ATOM 671 O O . HIS A 1 88 ? 12.227 -7.838 -12.176 1.00 73.00 88 HIS A O 1
ATOM 677 N N . GLN A 1 89 ? 12.640 -5.782 -11.364 1.00 84.88 89 GLN A N 1
ATOM 678 C CA . GLN A 1 89 ? 12.078 -5.977 -10.035 1.00 84.88 89 GLN A CA 1
ATOM 679 C C . GLN A 1 89 ? 10.701 -5.324 -9.974 1.00 84.88 89 GLN A C 1
ATOM 681 O O . GLN A 1 89 ? 10.556 -4.117 -10.170 1.00 84.88 89 GLN A O 1
ATOM 686 N N . THR A 1 90 ? 9.677 -6.127 -9.691 1.00 90.19 90 THR A N 1
ATOM 687 C CA . THR A 1 90 ? 8.313 -5.633 -9.511 1.00 90.19 90 THR A CA 1
ATOM 688 C C . THR A 1 90 ? 7.886 -5.848 -8.069 1.00 90.19 90 THR A C 1
ATOM 690 O O . THR A 1 90 ? 7.797 -6.987 -7.610 1.00 90.19 90 THR A O 1
ATOM 693 N N . GLN A 1 91 ? 7.512 -4.774 -7.380 1.00 94.00 91 GLN A N 1
ATOM 694 C CA . GLN A 1 91 ? 6.994 -4.826 -6.015 1.00 94.00 91 GLN A CA 1
ATOM 695 C C . GLN A 1 91 ? 5.637 -4.127 -5.888 1.00 94.00 91 GLN A C 1
ATOM 697 O O . GLN A 1 91 ? 5.387 -3.080 -6.484 1.00 94.00 91 GLN A O 1
ATOM 702 N N . ALA A 1 92 ? 4.748 -4.699 -5.083 1.00 96.00 92 ALA A N 1
ATOM 703 C CA . ALA A 1 92 ? 3.560 -4.031 -4.584 1.00 96.00 92 ALA A CA 1
ATOM 704 C C . ALA A 1 92 ? 3.911 -3.283 -3.303 1.00 96.00 92 ALA A C 1
ATOM 706 O O . ALA A 1 92 ? 4.542 -3.818 -2.395 1.00 96.00 92 ALA A O 1
ATOM 707 N N . VAL A 1 93 ? 3.440 -2.052 -3.215 1.00 96.81 93 VAL A N 1
ATOM 708 C CA . VAL A 1 93 ? 3.591 -1.187 -2.055 1.00 96.81 93 VAL A CA 1
ATOM 709 C C . VAL A 1 93 ?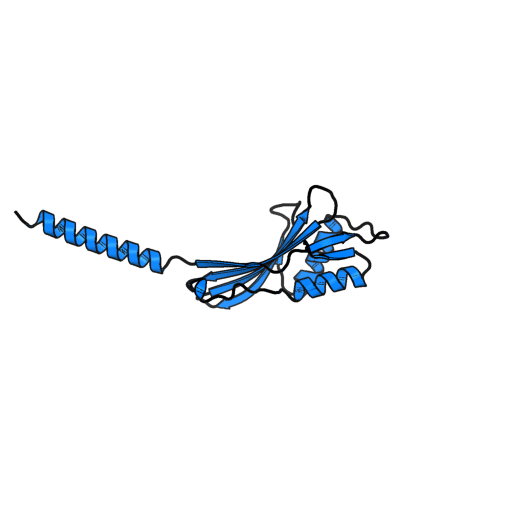 2.198 -0.803 -1.591 1.00 96.81 93 VAL A C 1
ATOM 711 O O . VAL A 1 93 ? 1.396 -0.321 -2.390 1.00 96.81 93 VAL A O 1
ATOM 714 N N . VAL A 1 94 ? 1.907 -0.998 -0.313 1.00 97.62 94 VAL A N 1
ATOM 715 C CA . VAL A 1 94 ? 0.695 -0.531 0.366 1.00 97.62 94 VAL A CA 1
ATOM 716 C C . VAL A 1 94 ? 1.118 0.496 1.405 1.00 97.62 94 VAL A C 1
ATOM 718 O O . VAL A 1 94 ? 2.076 0.269 2.138 1.00 97.62 94 VAL A O 1
ATOM 721 N N . GLN A 1 95 ? 0.439 1.638 1.447 1.00 96.81 95 GLN A N 1
ATOM 722 C CA . GLN A 1 95 ? 0.711 2.692 2.419 1.00 96.81 95 GLN A CA 1
ATOM 723 C C . GLN A 1 95 ? -0.577 3.147 3.089 1.00 96.81 95 GLN A C 1
ATOM 725 O O . GLN A 1 95 ? -1.583 3.367 2.409 1.00 96.81 95 GLN A O 1
ATOM 730 N N . ILE A 1 96 ? -0.512 3.310 4.409 1.00 95.25 96 ILE A N 1
ATOM 731 C CA . ILE A 1 96 ? -1.559 3.916 5.226 1.00 95.25 96 ILE A CA 1
ATOM 732 C C . ILE A 1 96 ? -0.974 5.137 5.923 1.00 95.25 96 ILE A C 1
ATOM 734 O O . ILE A 1 96 ? 0.047 5.015 6.585 1.00 95.25 96 ILE A O 1
ATOM 738 N N . TYR A 1 97 ? -1.616 6.293 5.790 1.00 92.19 97 TYR A N 1
ATOM 739 C CA . TYR A 1 97 ? -1.198 7.542 6.436 1.00 92.19 97 TYR A CA 1
ATOM 740 C C . TYR A 1 97 ? -2.425 8.383 6.835 1.00 92.19 97 TYR A C 1
ATOM 742 O O . TYR A 1 97 ? -3.497 8.209 6.242 1.00 92.19 97 TYR A O 1
ATOM 750 N N . PRO A 1 98 ? -2.326 9.265 7.845 1.00 88.75 98 PRO A N 1
ATOM 751 C CA . PRO A 1 98 ? -3.439 10.088 8.309 1.00 88.75 98 PRO A CA 1
ATOM 752 C C . PRO A 1 98 ? -3.899 11.080 7.237 1.00 88.75 98 PRO A C 1
ATOM 754 O O . PRO A 1 98 ? -3.126 11.501 6.375 1.00 88.75 98 PRO A O 1
ATOM 757 N N . ARG A 1 99 ? -5.174 11.471 7.299 1.00 78.06 99 ARG A N 1
ATOM 758 C CA . ARG A 1 99 ? -5.744 12.532 6.462 1.00 78.06 99 ARG A CA 1
ATOM 759 C C . ARG A 1 99 ? -6.113 13.711 7.354 1.00 78.06 99 ARG A C 1
ATOM 761 O O . ARG A 1 99 ? -7.249 13.775 7.801 1.00 78.06 99 ARG A O 1
ATOM 768 N N . ASP A 1 100 ? -5.150 14.592 7.614 1.00 71.88 100 ASP A N 1
ATOM 769 C CA . ASP A 1 100 ? -5.244 15.829 8.418 1.00 71.88 100 ASP A CA 1
ATOM 770 C C . ASP A 1 100 ? -5.689 15.673 9.902 1.00 71.88 100 ASP A C 1
ATOM 772 O O . ASP A 1 100 ? -5.169 16.380 10.763 1.00 71.88 100 ASP A O 1
ATOM 776 N N . GLU A 1 101 ? -6.573 14.725 10.236 1.00 65.81 101 GLU A N 1
ATOM 777 C CA . GLU A 1 101 ? -7.085 14.374 11.570 1.00 65.81 101 GLU A CA 1
ATOM 778 C C . GLU A 1 101 ? -6.811 12.889 11.919 1.00 65.81 101 GLU A C 1
ATOM 780 O O . GLU A 1 101 ? -6.317 12.116 11.094 1.00 65.81 101 GLU A O 1
ATOM 785 N N . THR A 1 102 ? -7.161 12.457 13.144 1.00 69.69 102 THR A N 1
ATOM 786 C CA . THR A 1 102 ? -6.986 11.070 13.635 1.00 69.69 102 THR A CA 1
ATOM 787 C C . THR A 1 102 ? -7.659 10.025 12.735 1.00 69.69 102 THR A C 1
ATOM 789 O O . THR A 1 102 ? -7.170 8.907 12.612 1.00 69.69 102 THR A O 1
ATOM 792 N N . TYR A 1 103 ? -8.782 10.375 12.101 1.00 75.12 103 TYR A N 1
ATOM 793 C CA . TYR A 1 103 ? -9.499 9.551 11.128 1.00 75.12 103 TYR A CA 1
ATOM 794 C C . TYR A 1 103 ? -10.247 10.431 10.128 1.00 75.12 103 TYR A C 1
ATOM 796 O O . TYR A 1 103 ? -10.674 11.521 10.497 1.00 75.12 103 TYR A O 1
ATOM 804 N N . PRO A 1 104 ? -10.520 9.937 8.907 1.00 86.06 104 PRO A N 1
ATOM 805 C CA . PRO A 1 104 ? -10.150 8.628 8.356 1.00 86.06 104 PRO A CA 1
ATOM 806 C C . PRO A 1 104 ? -8.687 8.558 7.884 1.00 86.06 104 PRO A C 1
ATOM 808 O O . PRO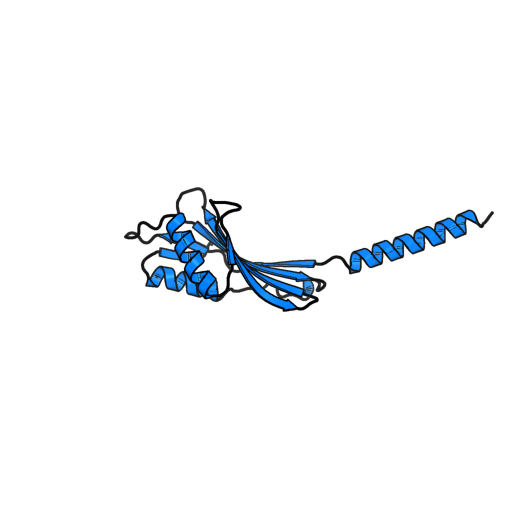 A 1 104 ? -8.104 9.565 7.499 1.00 86.06 104 PRO A O 1
ATOM 811 N N . HIS A 1 105 ? -8.101 7.357 7.843 1.00 92.06 105 HIS A N 1
ATOM 812 C CA . HIS A 1 105 ? -6.765 7.167 7.254 1.00 92.06 105 HIS A CA 1
ATOM 813 C C . HIS A 1 105 ? -6.864 6.975 5.741 1.00 92.06 105 HIS A C 1
ATOM 815 O O . HIS A 1 105 ? -7.815 6.369 5.248 1.00 92.06 105 HIS A O 1
ATOM 821 N N . THR A 1 106 ? -5.872 7.445 4.995 1.00 94.56 106 THR A N 1
ATOM 822 C CA . THR A 1 106 ? -5.755 7.191 3.559 1.00 94.56 106 THR A CA 1
ATOM 823 C C . THR A 1 106 ? -5.011 5.883 3.323 1.00 94.56 106 THR A C 1
ATOM 825 O O . THR A 1 106 ? -3.944 5.675 3.885 1.00 94.56 106 THR A O 1
ATOM 828 N N . LEU A 1 107 ? -5.566 5.019 2.475 1.00 96.00 107 LEU A N 1
ATOM 829 C CA . LEU A 1 107 ? -4.997 3.754 2.025 1.00 96.00 107 LEU A CA 1
ATOM 830 C C . LEU A 1 107 ? -4.710 3.847 0.527 1.00 96.00 107 LEU A C 1
ATOM 832 O O . LEU A 1 107 ? -5.626 3.975 -0.290 1.00 96.00 107 LEU A O 1
ATOM 836 N N . VAL A 1 108 ? -3.436 3.750 0.162 1.00 96.19 108 VAL A N 1
ATOM 837 C CA . VAL A 1 108 ? -2.992 3.726 -1.235 1.00 96.19 108 VAL A CA 1
ATOM 838 C C . VAL A 1 108 ? -2.176 2.481 -1.507 1.00 96.19 108 VAL A C 1
ATOM 840 O O . VAL A 1 108 ? -1.474 1.968 -0.637 1.00 96.19 108 VAL A O 1
ATOM 843 N N . THR A 1 109 ? -2.225 2.011 -2.747 1.00 96.62 109 THR A N 1
ATOM 844 C CA . THR A 1 109 ? -1.324 0.963 -3.206 1.00 96.62 109 THR A CA 1
ATOM 845 C C . THR A 1 109 ? -0.825 1.249 -4.607 1.00 96.62 109 THR A C 1
ATOM 847 O O . THR A 1 109 ? -1.512 1.852 -5.432 1.00 96.62 109 THR A O 1
ATOM 850 N N . SER A 1 110 ? 0.413 0.849 -4.845 1.00 96.19 110 SER A N 1
ATOM 851 C CA . SER A 1 110 ? 1.121 1.076 -6.092 1.00 96.19 110 SER A CA 1
ATOM 852 C C . SER A 1 110 ? 2.005 -0.112 -6.426 1.00 96.19 110 SER A C 1
ATOM 854 O O . SER A 1 110 ? 2.616 -0.687 -5.525 1.00 96.19 110 SER A O 1
ATOM 856 N N . ARG A 1 111 ? 2.119 -0.423 -7.711 1.00 94.69 111 ARG A N 1
ATOM 857 C CA . ARG A 1 111 ? 3.135 -1.310 -8.261 1.00 94.69 111 ARG A CA 1
ATOM 858 C C . ARG A 1 111 ? 4.335 -0.469 -8.672 1.00 94.69 111 ARG A C 1
ATOM 860 O O . ARG A 1 111 ? 4.163 0.518 -9.384 1.00 94.69 111 ARG A O 1
ATOM 867 N N . TRP A 1 112 ? 5.509 -0.851 -8.195 1.00 92.94 112 TRP A N 1
ATOM 868 C CA . TRP A 1 112 ? 6.788 -0.265 -8.569 1.00 92.94 112 TRP A CA 1
ATOM 869 C C . TRP A 1 112 ? 7.527 -1.275 -9.424 1.00 92.94 112 TRP A C 1
ATOM 871 O O . TRP A 1 112 ? 7.681 -2.428 -9.027 1.00 92.94 112 TRP A O 1
ATOM 881 N N . ASP A 1 113 ? 7.928 -0.825 -10.597 1.00 90.19 113 ASP A N 1
ATOM 882 C CA . ASP A 1 113 ? 8.603 -1.587 -11.629 1.00 90.19 113 ASP A CA 1
ATOM 883 C C . ASP A 1 113 ? 9.965 -0.931 -11.865 1.00 90.19 113 ASP A C 1
ATOM 885 O O . ASP A 1 113 ? 10.046 0.121 -12.501 1.00 90.19 113 ASP A O 1
ATOM 889 N N . GLU A 1 114 ? 11.020 -1.524 -11.315 1.00 87.69 114 GLU A N 1
ATOM 890 C CA . GLU A 1 114 ? 12.396 -1.038 -11.414 1.00 87.69 114 GLU A CA 1
ATOM 891 C C . GLU A 1 114 ? 13.204 -1.964 -12.322 1.00 87.69 114 GLU A C 1
ATOM 893 O O . GLU A 1 114 ? 13.253 -3.174 -12.107 1.00 87.69 114 GLU A O 1
ATOM 898 N N . GLY A 1 115 ? 13.845 -1.423 -13.354 1.00 85.31 115 GLY A N 1
ATOM 899 C CA . GLY A 1 115 ? 14.620 -2.251 -14.275 1.00 85.31 115 GLY A CA 1
ATOM 900 C C . GLY A 1 115 ? 14.977 -1.542 -15.566 1.00 85.31 115 GLY A C 1
ATOM 901 O O . GLY A 1 115 ? 14.861 -0.330 -15.683 1.00 85.31 115 GLY A O 1
ATOM 902 N N . LEU A 1 116 ? 15.417 -2.302 -16.564 1.00 81.81 116 LEU A N 1
ATOM 903 C CA . LEU A 1 116 ? 15.823 -1.744 -17.861 1.00 81.81 116 LEU A CA 1
ATOM 904 C C . LEU A 1 116 ? 14.662 -1.619 -18.857 1.00 81.81 116 LEU A C 1
ATOM 906 O O . LEU A 1 116 ? 14.870 -1.155 -19.974 1.00 81.81 116 LEU A O 1
ATOM 910 N N . ILE A 1 117 ? 13.455 -2.057 -18.483 1.00 78.44 117 ILE A N 1
ATOM 911 C CA . ILE A 1 117 ? 12.283 -2.018 -19.358 1.00 78.44 117 ILE A CA 1
ATOM 912 C C . ILE A 1 117 ? 11.703 -0.595 -19.360 1.00 78.44 117 ILE A C 1
ATOM 914 O O . ILE A 1 117 ? 11.276 -0.112 -18.304 1.00 78.44 117 ILE A O 1
ATOM 918 N N . PRO A 1 118 ? 11.645 0.072 -20.526 1.00 77.06 118 PRO A N 1
ATOM 919 C CA . PRO A 1 118 ? 11.021 1.383 -20.641 1.00 77.06 118 PRO A CA 1
ATOM 920 C C . PRO A 1 118 ? 9.533 1.354 -20.266 1.00 77.06 118 PRO A C 1
ATOM 922 O O . PRO A 1 118 ? 8.832 0.362 -20.488 1.00 77.06 118 PRO A O 1
ATOM 925 N N . GLY A 1 119 ? 9.043 2.455 -19.695 1.00 75.69 119 GLY A N 1
ATOM 926 C CA . GLY A 1 119 ? 7.684 2.552 -19.159 1.00 75.69 119 GLY A CA 1
ATOM 927 C C . GLY A 1 119 ? 6.572 2.368 -20.182 1.00 75.69 119 GLY A C 1
ATOM 928 O O . GLY A 1 119 ? 5.503 1.879 -19.830 1.00 75.69 119 GLY A O 1
ATOM 929 N N . GLU A 1 120 ? 6.824 2.682 -21.454 1.00 80.00 120 GLU A N 1
ATOM 930 C CA . GLU A 1 120 ? 5.864 2.500 -22.545 1.00 80.00 120 GLU A CA 1
ATOM 931 C C . GLU A 1 120 ? 5.492 1.031 -22.799 1.00 80.00 120 GLU A C 1
ATOM 933 O O . GLU A 1 120 ? 4.456 0.758 -23.404 1.00 80.00 120 GLU A O 1
ATOM 938 N N . PHE A 1 121 ? 6.302 0.082 -22.317 1.00 81.12 121 PHE A N 1
ATOM 939 C CA . PHE A 1 121 ? 6.038 -1.355 -22.427 1.00 81.12 121 PHE A CA 1
ATOM 940 C C . PHE A 1 121 ? 5.400 -1.953 -21.168 1.00 81.12 121 PHE A C 1
ATOM 942 O O . PHE A 1 121 ? 5.105 -3.150 -21.134 1.00 81.12 121 PHE A O 1
ATOM 949 N N . ILE A 1 122 ? 5.178 -1.145 -20.130 1.00 80.75 122 ILE A N 1
ATOM 950 C CA . ILE A 1 122 ? 4.615 -1.578 -18.853 1.00 80.75 122 ILE A CA 1
ATOM 951 C C . ILE A 1 122 ? 3.207 -1.000 -18.718 1.00 80.75 122 ILE A C 1
ATOM 953 O O . ILE A 1 122 ? 2.994 0.201 -18.848 1.00 80.75 122 ILE A O 1
ATOM 957 N N . SER A 1 123 ? 2.224 -1.857 -18.430 1.00 83.50 123 SER A N 1
ATOM 958 C CA . SER A 1 123 ? 0.842 -1.401 -18.242 1.00 83.50 123 SER A CA 1
ATOM 959 C C . SER A 1 123 ? 0.748 -0.381 -17.106 1.00 83.50 123 SER A C 1
ATOM 961 O O . SER A 1 123 ? 1.223 -0.639 -15.998 1.00 83.50 123 SER A O 1
ATOM 963 N N . SER A 1 124 ? 0.085 0.745 -17.354 1.00 86.06 124 SER A N 1
ATOM 964 C CA . SER A 1 124 ? -0.244 1.736 -16.324 1.00 86.06 124 SER A CA 1
ATOM 965 C C . SER A 1 124 ? -1.394 1.290 -15.416 1.00 86.06 124 SER A C 1
ATOM 967 O O . SER A 1 124 ? -1.616 1.891 -14.365 1.00 86.06 124 SER A O 1
ATOM 969 N N . GLU A 1 125 ? -2.111 0.229 -15.792 1.00 89.69 125 GLU A N 1
ATOM 970 C CA . GLU A 1 125 ? -3.198 -0.327 -15.000 1.00 89.69 125 GLU A CA 1
ATOM 971 C C . GLU A 1 125 ? -2.659 -1.244 -13.900 1.00 89.69 125 GLU A C 1
ATOM 973 O O . GLU A 1 125 ? -1.799 -2.112 -14.112 1.00 89.69 125 GLU A O 1
ATOM 978 N N . PHE A 1 126 ? -3.193 -1.055 -12.697 1.00 92.25 126 PHE A N 1
ATOM 979 C CA . PHE A 1 126 ? -2.868 -1.873 -11.544 1.00 92.25 126 PHE A CA 1
ATOM 980 C C . PHE A 1 126 ? -4.055 -1.946 -10.586 1.00 92.25 126 PHE A C 1
ATOM 982 O O . PHE A 1 126 ? -4.648 -0.936 -10.220 1.00 92.25 126 PHE A O 1
ATOM 989 N N . THR A 1 127 ? -4.366 -3.158 -10.139 1.00 93.00 127 THR A N 1
ATOM 990 C CA . THR A 1 127 ? -5.326 -3.413 -9.065 1.00 93.00 127 THR A CA 1
ATOM 991 C C . THR A 1 127 ? -4.702 -4.407 -8.105 1.00 93.00 127 THR A C 1
ATOM 993 O O . THR A 1 127 ? -4.153 -5.423 -8.536 1.00 93.00 127 THR A O 1
ATOM 996 N N . ASN A 1 128 ? -4.787 -4.126 -6.806 1.00 95.38 128 ASN A N 1
ATOM 997 C CA . ASN A 1 128 ? -4.218 -4.999 -5.789 1.00 95.38 128 ASN A CA 1
ATOM 998 C C . ASN A 1 128 ? -5.324 -5.840 -5.117 1.00 95.38 128 ASN A C 1
ATOM 1000 O O . ASN A 1 128 ? -6.109 -5.297 -4.329 1.00 95.38 128 ASN A O 1
ATOM 1004 N N . PRO A 1 129 ? -5.407 -7.158 -5.387 1.00 95.12 129 PRO A N 1
ATOM 1005 C CA . PRO A 1 129 ? -6.429 -8.013 -4.785 1.00 95.12 129 PRO A CA 1
ATOM 1006 C C . PRO A 1 129 ? -6.267 -8.154 -3.265 1.00 95.12 129 PRO A C 1
ATOM 1008 O O . PRO A 1 129 ? -7.270 -8.301 -2.570 1.00 95.12 129 PRO A O 1
ATOM 1011 N N . ASP A 1 130 ? -5.044 -8.045 -2.733 1.00 97.06 130 ASP A N 1
ATOM 1012 C CA . ASP A 1 130 ? -4.793 -8.133 -1.290 1.00 97.06 130 ASP A CA 1
ATOM 1013 C C . ASP A 1 130 ? -5.379 -6.914 -0.554 1.00 97.06 130 ASP A C 1
ATOM 1015 O O . ASP A 1 130 ? -5.944 -7.057 0.527 1.00 97.06 130 ASP A O 1
ATOM 1019 N N . VAL A 1 131 ? -5.336 -5.723 -1.168 1.00 96.31 131 VAL A N 1
ATOM 1020 C CA . VAL A 1 131 ? -5.965 -4.506 -0.616 1.00 96.31 131 VAL A CA 1
ATOM 1021 C C . VAL A 1 131 ? -7.488 -4.600 -0.639 1.00 96.31 131 VAL A C 1
ATOM 1023 O O . VAL A 1 131 ? -8.144 -4.192 0.318 1.00 96.31 131 VAL A O 1
ATOM 1026 N N . LYS A 1 132 ? -8.066 -5.170 -1.703 1.00 96.00 132 LYS A N 1
ATOM 1027 C CA . LYS A 1 132 ? -9.509 -5.432 -1.754 1.00 96.00 132 LYS A CA 1
ATOM 1028 C C . LYS A 1 132 ? -9.931 -6.389 -0.632 1.00 96.00 132 LYS A C 1
ATOM 1030 O O . LYS A 1 132 ? -10.847 -6.068 0.119 1.00 96.00 132 LYS A O 1
ATOM 1035 N N . ALA A 1 133 ? -9.218 -7.505 -0.483 1.00 97.38 133 ALA A N 1
ATOM 1036 C CA . ALA A 1 133 ? -9.480 -8.489 0.564 1.00 97.38 133 ALA A CA 1
ATOM 1037 C C . ALA A 1 133 ? -9.293 -7.906 1.976 1.00 97.38 133 ALA A C 1
ATOM 1039 O O . ALA A 1 133 ? -10.045 -8.245 2.884 1.00 97.38 133 ALA A O 1
ATOM 1040 N N . PHE A 1 134 ? -8.328 -7.001 2.168 1.00 97.38 134 PHE A N 1
ATOM 1041 C CA . PHE A 1 134 ? -8.149 -6.296 3.438 1.00 97.38 134 PHE A CA 1
ATOM 1042 C C . PHE A 1 134 ? -9.360 -5.421 3.788 1.00 97.38 134 PHE A C 1
ATOM 1044 O O . PHE A 1 134 ? -9.827 -5.428 4.924 1.00 97.38 134 PHE A O 1
ATOM 1051 N N . CYS A 1 135 ? -9.911 -4.701 2.811 1.00 96.38 135 CYS A N 1
ATOM 1052 C CA . CYS A 1 135 ? -11.111 -3.895 3.024 1.00 96.38 135 CYS A CA 1
ATOM 1053 C C . CYS A 1 135 ? -12.338 -4.747 3.382 1.00 96.38 135 CYS A C 1
ATOM 1055 O O . CYS A 1 135 ? -13.082 -4.377 4.287 1.00 96.38 135 CYS A O 1
ATOM 1057 N N . GLU A 1 136 ? -12.514 -5.894 2.721 1.00 97.00 136 GLU A N 1
ATOM 1058 C CA . GLU A 1 136 ? -13.563 -6.872 3.053 1.00 97.00 136 GLU A CA 1
ATOM 1059 C C . GLU A 1 136 ? -13.359 -7.455 4.464 1.00 97.00 136 GLU A C 1
ATOM 1061 O O . GLU A 1 136 ? -14.314 -7.627 5.219 1.00 97.00 136 GLU A O 1
ATOM 1066 N N . TYR A 1 137 ? -12.106 -7.702 4.857 1.00 96.38 137 TYR A N 1
ATOM 1067 C CA . TYR A 1 137 ? -11.753 -8.172 6.196 1.00 96.38 137 TYR A CA 1
ATOM 1068 C C . TYR A 1 137 ? -12.091 -7.150 7.291 1.00 96.38 137 TYR A C 1
ATOM 1070 O O . TYR A 1 137 ? -12.682 -7.526 8.303 1.00 96.38 137 TYR A O 1
ATOM 1078 N N . LEU A 1 138 ? -11.767 -5.865 7.099 1.00 94.81 138 LEU A N 1
ATOM 1079 C CA . LEU A 1 138 ? -12.098 -4.814 8.073 1.00 94.81 138 LEU A CA 1
ATOM 1080 C C . LEU A 1 138 ? -13.605 -4.721 8.337 1.00 94.81 138 LEU A C 1
ATOM 1082 O O . LEU A 1 138 ? -14.016 -4.540 9.487 1.00 94.81 138 LEU A O 1
ATOM 1086 N N . GLU A 1 139 ? -14.408 -4.867 7.284 1.00 94.31 139 GLU A N 1
ATOM 1087 C CA . GLU A 1 139 ? -15.866 -4.850 7.374 1.00 94.31 139 GLU A CA 1
ATOM 1088 C C . GLU A 1 139 ? -16.390 -6.103 8.086 1.00 94.31 139 GLU A C 1
ATOM 1090 O O . GLU A 1 139 ? -17.172 -5.994 9.031 1.00 94.31 139 GLU A O 1
ATOM 1095 N N . ALA A 1 140 ? -15.892 -7.287 7.711 1.00 94.31 140 ALA A N 1
ATOM 1096 C CA . ALA A 1 140 ? -16.282 -8.558 8.320 1.00 94.31 140 ALA A CA 1
ATOM 1097 C C . ALA A 1 140 ? -15.948 -8.643 9.821 1.00 94.31 140 ALA A C 1
ATOM 1099 O O . ALA A 1 140 ? -16.691 -9.261 10.581 1.00 94.31 140 ALA A O 1
ATOM 1100 N N . GLN A 1 141 ? -14.855 -8.010 10.257 1.00 92.56 141 GLN A N 1
ATOM 1101 C CA . GLN A 1 141 ? -14.453 -7.945 11.668 1.00 92.56 141 GLN A CA 1
ATOM 1102 C C . GLN A 1 141 ? -15.105 -6.786 12.439 1.00 92.56 141 GLN A C 1
ATOM 1104 O O . GLN A 1 141 ? -14.777 -6.566 13.603 1.00 92.56 141 GLN A O 1
ATOM 1109 N N . ALA A 1 142 ? -16.000 -6.018 11.804 1.00 91.75 142 ALA A N 1
ATOM 1110 C CA . ALA A 1 142 ? -16.612 -4.818 12.379 1.00 91.75 142 ALA A CA 1
ATOM 1111 C C . ALA A 1 142 ? -15.586 -3.793 12.917 1.00 91.75 142 ALA A C 1
ATOM 1113 O O . ALA A 1 142 ? -15.871 -3.039 13.849 1.00 91.75 142 ALA A O 1
ATOM 1114 N N . LEU A 1 143 ? -14.389 -3.751 12.320 1.00 91.31 143 LEU A N 1
ATOM 1115 C CA . LEU A 1 143 ? -13.325 -2.806 12.669 1.00 91.31 143 LEU A CA 1
ATOM 1116 C C . LEU A 1 143 ? -13.481 -1.486 11.911 1.00 91.31 143 LEU A C 1
ATOM 1118 O O . LEU A 1 143 ? -13.143 -0.419 12.419 1.00 91.31 143 LEU A O 1
ATOM 1122 N N . GLY A 1 144 ? -14.002 -1.537 10.686 1.00 92.38 144 GLY A N 1
ATOM 1123 C CA . GLY A 1 144 ? -14.177 -0.351 9.860 1.00 92.38 144 GLY A CA 1
ATOM 1124 C C . GLY A 1 144 ? -14.591 -0.670 8.433 1.00 92.38 144 GLY A C 1
ATOM 1125 O O . GLY A 1 144 ? -14.908 -1.803 8.099 1.00 92.38 144 GLY A O 1
ATOM 1126 N N . SER A 1 145 ? -14.590 0.350 7.580 1.00 93.00 145 SER A N 1
ATOM 1127 C CA . SER A 1 145 ? -14.906 0.209 6.156 1.00 93.00 145 SER A CA 1
ATOM 1128 C C . SER A 1 145 ? -13.983 1.061 5.294 1.00 93.00 145 SER A C 1
ATOM 1130 O O . SER A 1 145 ? -13.620 2.186 5.654 1.00 93.00 145 SER A O 1
ATOM 1132 N N . CYS A 1 146 ? -13.622 0.532 4.128 1.00 95.06 146 CYS A N 1
ATOM 1133 C CA . CYS A 1 146 ? -12.928 1.294 3.100 1.00 95.06 146 CYS A CA 1
ATOM 1134 C C . CYS A 1 146 ? -13.926 2.033 2.205 1.00 95.06 146 CYS A C 1
ATOM 1136 O O . CYS A 1 146 ? -14.908 1.456 1.743 1.00 95.06 146 CYS A O 1
ATOM 1138 N N . ARG A 1 147 ? -13.631 3.290 1.871 1.00 94.00 147 ARG A N 1
ATOM 1139 C CA . ARG A 1 147 ? -14.391 4.080 0.892 1.00 94.00 147 ARG A CA 1
ATOM 1140 C C . ARG A 1 147 ? -13.460 4.639 -0.166 1.00 94.00 147 ARG A C 1
ATOM 1142 O O . ARG A 1 147 ? -12.417 5.189 0.170 1.00 94.00 147 ARG A O 1
ATOM 1149 N N . MET A 1 148 ? -13.830 4.510 -1.434 1.00 92.56 148 MET A N 1
ATOM 1150 C CA . MET A 1 148 ? -13.057 5.083 -2.540 1.00 92.56 148 MET A CA 1
ATOM 1151 C C . MET A 1 148 ? -12.975 6.603 -2.389 1.00 92.56 148 MET A C 1
ATOM 1153 O O . MET A 1 148 ? -13.978 7.248 -2.073 1.00 92.56 148 MET A O 1
ATOM 1157 N N . ILE A 1 149 ? -11.790 7.165 -2.615 1.00 86.94 149 ILE A N 1
ATOM 1158 C CA . ILE A 1 149 ? -11.630 8.614 -2.736 1.00 86.94 149 ILE A CA 1
ATOM 1159 C C . ILE A 1 149 ? -12.176 9.002 -4.112 1.00 86.94 149 ILE A C 1
ATOM 1161 O O . ILE A 1 149 ? -11.731 8.455 -5.121 1.00 86.94 149 ILE A O 1
ATOM 1165 N N . LYS A 1 150 ? -13.188 9.873 -4.130 1.00 65.81 150 LYS A N 1
ATOM 1166 C CA . LYS A 1 150 ? -13.715 10.483 -5.356 1.00 65.81 150 LYS A CA 1
ATOM 1167 C C . LYS A 1 150 ? -12.898 11.706 -5.737 1.00 65.81 150 LYS A C 1
ATOM 1169 O O . LYS A 1 150 ? -12.458 12.408 -4.798 1.00 65.81 150 LYS A O 1
#

Radius of gyration: 22.92 Å; chains: 1; bounding box: 67×35×58 Å

Sequence (150 aa):
MDTTKRLNSVVYKLNVLVVLSLLLMAGCTNIAKDAARTIHPASSSSLTTDTLFSVTSEFLSGKGYQCDSRHDPSALRCTKELRDLYIHQTQAVVQIYPRDETYPHTLVTSRWDEGLIPGEFISSEFTNPDVKAFCEYLEAQALGSCRMIK

Secondary structure (DSSP, 8-state):
--HHHHHHHHHHHHHHHHHHHHHHT--EEEEEEPPPEEEEE-TT----HHHHHHHHHHHHHTTTPEEE-SS-TT-EEEEEEEEEETTEEEEEEEEEEEESEEEEEEEEEEEEEEESS-GGGS-S----HHHHHHHHHHHHTTSEEEEE--

pLDDT: mean 85.09, std 12.23, range [52.12, 97.94]